Protein AF-A0A9J7A6Z2-F1 (afdb_monomer)

Foldseek 3Di:
DDDDDDDDDDDDDDDDDDPPPVQDFPFFQPDDPVLLQLLLVQVLVCCCPVVVVQNVFWPSVDGSVPWTFTQTPNWTKTKIWGWDDDPNPDTDIKIKIWTADSPPSHTPDIDTDDD

pLDDT: mean 79.89, std 20.25, range [35.44, 98.19]

Secondary structure (DSSP, 8-state):
---PPPPP---------S----PPEEEE----HHHHHHHHHHHHHHHHHH-HHHHTTB--SS-TTTS-EEEETTEEEEEEEEEEEETTTEEEEEEEEEEE-TTT--EEEEEEPP-

Radius of gyration: 18.05 Å; Cα contacts (8 Å, |Δi|>4): 165; chains: 1; bounding box: 59×29×40 Å

Sequence (115 aa):
MKTLSIAIILFVVGCSSTNEQWATVERDCQFTSAEREAAWGNVVSHVRSEHEDHAKFCELEESSEQQSFLVVQGECRVYLGCSKTVDGEFLTHGDMLVVVDEKTQEVVRAYGVKW

Structure (mmCIF, N/CA/C/O backbone):
data_AF-A0A9J7A6Z2-F1
#
_entry.id   AF-A0A9J7A6Z2-F1
#
loop_
_atom_site.group_PDB
_atom_site.id
_atom_site.type_symbol
_atom_site.label_atom_id
_atom_site.label_alt_id
_atom_site.label_comp_id
_atom_site.label_asym_id
_atom_site.label_entity_id
_atom_site.label_seq_id
_atom_site.pdbx_PDB_ins_code
_atom_site.Cartn_x
_atom_site.Cartn_y
_atom_site.Cartn_z
_atom_site.occupancy
_atom_site.B_iso_or_equiv
_atom_site.auth_seq_id
_atom_site.auth_comp_id
_atom_site.auth_asym_id
_atom_site.auth_atom_id
_atom_site.pdbx_PDB_model_num
ATOM 1 N N . MET A 1 1 ? -41.095 18.459 12.263 1.00 37.47 1 MET A N 1
ATOM 2 C CA . MET A 1 1 ? -40.872 17.484 11.175 1.00 37.47 1 MET A CA 1
ATOM 3 C C . MET A 1 1 ? -40.638 18.268 9.889 1.00 37.47 1 MET A C 1
ATOM 5 O O . MET A 1 1 ? -41.557 18.936 9.440 1.00 37.47 1 MET A O 1
ATOM 9 N N . LYS A 1 2 ? -39.405 18.302 9.373 1.00 35.44 2 LYS A N 1
ATOM 10 C CA . LYS A 1 2 ? -39.059 18.933 8.088 1.00 35.44 2 LYS A CA 1
ATOM 11 C C . LYS A 1 2 ? -38.323 17.887 7.258 1.00 35.44 2 LYS A C 1
ATOM 13 O O . LYS A 1 2 ? -37.231 17.481 7.635 1.00 35.44 2 LYS A O 1
ATOM 18 N N . THR A 1 3 ? -38.946 17.439 6.178 1.00 40.16 3 THR A N 1
ATOM 19 C CA . THR A 1 3 ? -38.359 16.519 5.203 1.00 40.16 3 THR A CA 1
ATOM 20 C C . THR A 1 3 ? -37.711 17.370 4.114 1.00 40.16 3 THR A C 1
ATOM 22 O O . THR A 1 3 ? -38.416 18.071 3.390 1.00 40.16 3 THR A O 1
ATOM 25 N N . LEU A 1 4 ? -36.379 17.371 4.029 1.00 38.81 4 LEU A N 1
ATOM 26 C CA . LEU A 1 4 ? -35.664 17.926 2.878 1.00 38.81 4 LEU A CA 1
ATOM 27 C C . LEU A 1 4 ? -35.554 16.821 1.823 1.00 38.81 4 LEU A C 1
ATOM 29 O O . LEU A 1 4 ? -35.003 15.759 2.097 1.00 38.81 4 LEU A O 1
ATOM 33 N N . SER A 1 5 ? -36.095 17.076 0.634 1.00 40.81 5 SER A N 1
ATOM 34 C CA . SER A 1 5 ? -35.905 16.223 -0.541 1.00 40.81 5 SER A CA 1
ATOM 35 C C . SER A 1 5 ? -34.595 16.611 -1.222 1.00 40.81 5 SER A C 1
ATOM 37 O O . SER A 1 5 ? -34.409 17.781 -1.552 1.00 40.81 5 SER A O 1
ATOM 39 N N . ILE A 1 6 ? -33.700 15.647 -1.437 1.00 44.88 6 ILE A N 1
ATOM 40 C CA . ILE A 1 6 ? -32.491 15.822 -2.249 1.00 44.88 6 ILE A CA 1
ATOM 41 C C . ILE A 1 6 ? -32.749 15.134 -3.588 1.00 44.88 6 ILE A C 1
ATOM 43 O O . ILE A 1 6 ? -32.976 13.927 -3.641 1.00 44.88 6 ILE A O 1
ATOM 47 N N . ALA A 1 7 ? -32.752 15.921 -4.663 1.00 41.97 7 ALA A N 1
ATOM 48 C CA . ALA A 1 7 ? -32.791 15.425 -6.030 1.00 41.97 7 ALA A CA 1
ATOM 49 C C . ALA A 1 7 ? -31.368 15.037 -6.456 1.00 41.97 7 ALA A C 1
ATOM 51 O O . ALA A 1 7 ? -30.472 15.879 -6.466 1.00 41.97 7 ALA A O 1
ATOM 52 N N . ILE A 1 8 ? -31.161 13.763 -6.791 1.00 45.72 8 ILE A N 1
ATOM 53 C CA . ILE A 1 8 ? -29.907 13.261 -7.358 1.00 45.72 8 ILE A CA 1
ATOM 54 C C . ILE A 1 8 ? -29.978 13.453 -8.874 1.00 45.72 8 ILE A C 1
ATOM 56 O O . ILE A 1 8 ? -30.861 12.907 -9.536 1.00 45.72 8 ILE A O 1
ATOM 60 N N . ILE A 1 9 ? -29.057 14.246 -9.417 1.00 45.88 9 ILE A N 1
ATOM 61 C CA . ILE A 1 9 ? -28.888 14.435 -10.858 1.00 45.88 9 ILE A CA 1
ATOM 62 C C . ILE A 1 9 ? -27.996 13.299 -11.373 1.00 45.88 9 ILE A C 1
ATOM 64 O O . ILE A 1 9 ? -26.805 13.260 -11.080 1.00 45.88 9 ILE A O 1
ATOM 68 N N . LEU A 1 10 ? -28.580 12.370 -12.134 1.00 39.28 10 LEU A N 1
ATOM 69 C CA . LEU A 1 10 ? -27.855 11.364 -12.912 1.00 39.28 10 LEU A CA 1
ATOM 70 C C . LEU A 1 10 ? -27.401 11.983 -14.240 1.00 39.28 10 LEU A C 1
ATOM 72 O O . LEU A 1 10 ? -28.225 12.249 -15.114 1.00 39.28 10 LEU A O 1
ATOM 76 N N . PHE A 1 11 ? -26.094 12.171 -14.414 1.00 39.47 11 PHE A N 1
ATOM 77 C CA . PHE A 1 11 ? -25.504 12.362 -15.737 1.00 39.47 11 PHE A CA 1
ATOM 78 C C . PHE A 1 11 ? -25.154 10.991 -16.316 1.00 39.47 11 PHE A C 1
ATOM 80 O O . PHE A 1 11 ? -24.191 10.356 -15.897 1.00 39.47 11 PHE A O 1
ATOM 87 N N . VAL A 1 12 ? -25.952 10.531 -17.280 1.00 50.38 12 VAL A N 1
ATOM 88 C CA . VAL A 1 12 ? -25.614 9.391 -18.139 1.00 50.38 12 VAL A CA 1
ATOM 89 C C . VAL A 1 12 ? -24.998 9.963 -19.411 1.00 50.38 12 VAL A C 1
ATOM 91 O O . VAL A 1 12 ? -25.711 10.449 -20.287 1.00 50.38 12 VAL A O 1
ATOM 94 N N . VAL A 1 13 ? -23.670 9.932 -19.502 1.00 46.59 13 VAL A N 1
ATOM 95 C CA . VAL A 1 13 ? -22.958 10.103 -20.773 1.00 46.59 13 VAL A CA 1
ATOM 96 C C . VAL A 1 13 ? -22.700 8.703 -21.318 1.00 46.59 13 VAL A C 1
ATOM 98 O O . VAL A 1 13 ? -22.070 7.879 -20.661 1.00 46.59 13 VAL A O 1
ATOM 101 N N . GLY A 1 14 ? -23.284 8.417 -22.479 1.00 40.09 14 GLY A N 1
ATOM 102 C CA . GLY A 1 14 ? -23.260 7.104 -23.110 1.00 40.09 14 GLY A CA 1
ATOM 103 C C . GLY A 1 14 ? -22.129 6.893 -24.122 1.00 40.09 14 GLY A C 1
ATOM 104 O O . GLY A 1 14 ? -21.628 7.838 -24.722 1.00 40.09 14 GLY A O 1
ATOM 105 N N . CYS A 1 15 ? -21.886 5.597 -24.355 1.00 42.91 15 CYS A N 1
ATOM 106 C CA . CYS A 1 15 ? -21.294 4.929 -25.523 1.00 42.91 15 CYS A CA 1
ATOM 107 C C . CYS A 1 15 ? -19.790 5.077 -25.819 1.00 42.91 15 CYS A C 1
ATOM 109 O O . CYS A 1 15 ? -19.365 6.032 -26.456 1.00 42.91 15 CYS A O 1
ATOM 111 N N . SER A 1 16 ? -19.041 3.992 -25.579 1.00 37.84 16 SER A N 1
ATOM 112 C CA . SER A 1 16 ? -18.312 3.274 -26.640 1.00 37.84 16 SER A CA 1
ATOM 113 C C . SER A 1 16 ? -17.921 1.864 -26.169 1.00 37.84 16 SER A C 1
ATOM 115 O O . SER A 1 16 ? -17.726 1.617 -24.984 1.00 37.84 16 SER A O 1
ATOM 117 N N . SER A 1 17 ? -17.891 0.924 -27.103 1.00 45.91 17 SER A N 1
ATOM 118 C CA . SER A 1 17 ? -17.744 -0.518 -26.921 1.00 45.91 17 SER A CA 1
ATOM 119 C C . SER A 1 17 ? -16.292 -0.968 -26.705 1.00 45.91 17 SER A C 1
ATOM 121 O O . SER A 1 17 ? -15.544 -1.058 -27.673 1.00 45.91 17 SER A O 1
ATOM 123 N N . THR A 1 18 ? -15.957 -1.360 -25.477 1.00 44.03 18 THR A N 1
ATOM 124 C CA . THR A 1 18 ? -14.927 -2.348 -25.094 1.00 44.03 18 THR A CA 1
ATOM 125 C C . THR A 1 18 ? -15.269 -2.817 -23.678 1.00 44.03 18 THR A C 1
ATOM 127 O O . THR A 1 18 ? -15.789 -2.044 -22.880 1.00 44.03 18 THR A O 1
ATOM 130 N N . ASN A 1 19 ? -15.043 -4.092 -23.353 1.00 42.25 19 ASN A N 1
ATOM 131 C CA . ASN A 1 19 ? -15.272 -4.668 -22.017 1.00 42.25 19 ASN A CA 1
ATOM 132 C C . ASN A 1 19 ? -14.238 -4.154 -20.989 1.00 42.25 19 ASN A C 1
ATOM 134 O O . ASN A 1 19 ? -13.612 -4.933 -20.277 1.00 42.25 19 ASN A O 1
ATOM 138 N N . GLU A 1 20 ? -14.042 -2.846 -20.897 1.00 40.91 20 GLU A N 1
ATOM 139 C CA . GLU A 1 20 ? -13.382 -2.225 -19.758 1.00 40.91 20 GLU A CA 1
ATOM 140 C C . GLU A 1 20 ? -14.466 -1.956 -18.720 1.00 40.91 20 GLU A C 1
ATOM 142 O O . GLU A 1 20 ? -15.046 -0.874 -18.636 1.00 40.91 20 GLU A O 1
ATOM 147 N N . GLN A 1 21 ? -14.794 -2.987 -17.936 1.00 46.09 21 GLN A N 1
ATOM 148 C CA . GLN A 1 21 ? -15.423 -2.748 -16.643 1.00 46.09 21 GLN A CA 1
ATOM 149 C C . GLN A 1 21 ? -14.371 -2.062 -15.776 1.00 46.09 21 GLN A C 1
ATOM 151 O O . GLN A 1 21 ? -13.626 -2.717 -15.051 1.00 46.09 21 GLN A O 1
ATOM 156 N N . TRP A 1 22 ? -14.279 -0.738 -15.894 1.00 52.69 22 TRP A N 1
ATOM 157 C CA . TRP A 1 22 ? -13.594 0.091 -14.917 1.00 52.69 22 TRP A CA 1
ATOM 158 C C . TRP A 1 22 ? -14.216 -0.252 -13.569 1.00 52.69 22 TRP A C 1
ATOM 160 O O . TRP A 1 22 ? -15.405 -0.004 -13.343 1.00 52.69 22 TRP A O 1
ATOM 170 N N . ALA A 1 23 ? -13.452 -0.941 -12.723 1.00 63.94 23 ALA A N 1
ATOM 171 C CA . ALA A 1 23 ? -13.951 -1.373 -11.435 1.00 63.94 23 ALA A CA 1
ATOM 172 C C . ALA A 1 23 ? -14.384 -0.118 -10.669 1.00 63.94 23 ALA A C 1
ATOM 174 O O . ALA A 1 23 ? -13.602 0.812 -10.479 1.00 63.94 23 ALA A O 1
ATOM 175 N N . T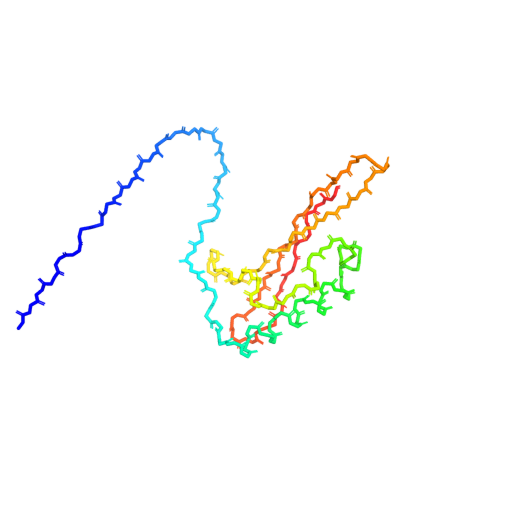HR A 1 24 ? -15.670 -0.046 -10.337 1.00 81.19 24 THR A N 1
ATOM 176 C CA . THR A 1 24 ? -16.246 1.152 -9.734 1.00 81.19 24 THR A CA 1
ATOM 177 C C . THR A 1 24 ? -15.688 1.310 -8.326 1.00 81.19 24 THR A C 1
ATOM 179 O O . THR A 1 24 ? -15.776 0.384 -7.521 1.00 81.19 24 THR A O 1
ATOM 182 N N . VAL A 1 25 ? -15.107 2.476 -8.039 1.00 85.88 25 VAL A N 1
ATOM 183 C CA . VAL A 1 25 ? -14.725 2.858 -6.677 1.00 85.88 25 VAL A CA 1
ATOM 184 C C . VAL A 1 25 ? -16.002 3.022 -5.860 1.00 85.88 25 VAL A C 1
ATOM 186 O O . VAL A 1 25 ? -16.884 3.797 -6.227 1.00 85.88 25 VAL A O 1
ATOM 189 N N . GLU A 1 26 ? -16.113 2.268 -4.771 1.00 90.25 26 GLU A N 1
ATOM 190 C CA . GLU A 1 26 ? -17.303 2.249 -3.918 1.00 90.25 26 GLU A CA 1
ATOM 191 C C . GLU A 1 26 ? -17.212 3.316 -2.821 1.00 90.25 26 GLU A C 1
ATOM 193 O O . GLU A 1 26 ? -18.180 4.035 -2.569 1.00 90.25 26 GLU A O 1
ATOM 198 N N . ARG A 1 27 ? -16.050 3.407 -2.159 1.00 93.44 27 ARG A N 1
ATOM 199 C CA . ARG A 1 27 ? -15.741 4.345 -1.066 1.00 93.44 27 ARG A CA 1
ATOM 200 C C . ARG A 1 27 ? -14.244 4.350 -0.749 1.00 93.44 27 ARG A C 1
ATOM 202 O O . ARG A 1 27 ? -13.524 3.466 -1.201 1.00 93.44 27 ARG A O 1
ATOM 209 N N . ASP A 1 28 ? -13.807 5.262 0.110 1.00 93.25 28 ASP A N 1
ATOM 210 C CA . ASP A 1 28 ? -12.497 5.170 0.765 1.00 93.25 28 ASP A CA 1
ATOM 211 C C . ASP A 1 28 ? -12.469 4.020 1.782 1.00 93.25 28 ASP A C 1
ATOM 213 O O . ASP A 1 28 ? -13.507 3.645 2.355 1.00 93.25 28 ASP A O 1
ATOM 217 N N . CYS A 1 29 ? -11.279 3.475 2.042 1.00 93.94 29 CYS A N 1
ATOM 218 C CA . CYS A 1 29 ? -11.108 2.525 3.134 1.00 93.94 29 CYS A CA 1
ATOM 219 C C . CYS A 1 29 ? -11.330 3.202 4.489 1.00 93.94 29 CYS A C 1
ATOM 221 O O . CYS A 1 29 ? -10.873 4.322 4.727 1.00 93.94 29 CYS A O 1
ATOM 223 N N . GLN A 1 30 ? -12.044 2.525 5.388 1.00 93.69 30 GLN A N 1
ATOM 224 C CA . GLN A 1 30 ? -12.424 3.081 6.690 1.00 93.69 30 GLN A CA 1
ATOM 225 C C . GLN A 1 30 ? -11.298 2.933 7.719 1.00 93.69 30 GLN A C 1
ATOM 227 O O . GLN A 1 30 ? -11.433 2.200 8.692 1.00 93.69 30 GLN A O 1
ATOM 232 N N . PHE A 1 31 ? -10.196 3.650 7.504 1.00 95.00 31 PHE A N 1
ATOM 233 C CA . PHE A 1 31 ? -9.087 3.731 8.451 1.00 95.00 31 PHE A CA 1
ATOM 234 C C . PHE A 1 31 ? -9.138 5.016 9.278 1.00 95.00 31 PHE A C 1
ATOM 236 O O . PHE A 1 31 ? -9.355 6.112 8.756 1.00 95.00 31 PHE A O 1
ATOM 243 N N . THR A 1 32 ? -8.848 4.903 10.570 1.00 96.06 32 THR A N 1
ATOM 244 C CA . THR A 1 32 ? -8.308 6.017 11.355 1.00 96.06 32 THR A CA 1
ATOM 245 C C . THR A 1 32 ? -6.906 6.389 10.856 1.00 96.06 32 THR A C 1
ATOM 247 O O . THR A 1 32 ? -6.254 5.612 10.159 1.00 96.06 32 THR A O 1
ATOM 250 N N . SER A 1 33 ? -6.390 7.563 11.237 1.00 94.69 33 SER A N 1
ATOM 251 C CA . SER A 1 33 ? -5.028 7.977 10.861 1.00 94.69 33 SER A CA 1
ATOM 252 C C . SER A 1 33 ? -3.961 6.958 11.285 1.00 94.69 33 SER A C 1
ATOM 254 O O . SER A 1 33 ? -3.066 6.658 10.503 1.00 94.69 33 SER A O 1
ATOM 256 N N . ALA A 1 34 ? -4.093 6.375 12.483 1.00 96.50 34 ALA A N 1
ATOM 257 C CA . ALA A 1 34 ? -3.148 5.381 12.995 1.00 96.50 34 ALA A CA 1
ATOM 258 C C . ALA A 1 34 ? -3.232 4.045 12.236 1.00 96.50 34 ALA A C 1
ATOM 260 O O . ALA A 1 34 ? -2.205 3.456 11.910 1.00 96.50 34 ALA A O 1
ATOM 261 N N . GLU A 1 35 ? -4.441 3.580 11.906 1.00 97.62 35 GLU A N 1
ATOM 262 C CA . GLU A 1 35 ? -4.627 2.367 11.095 1.00 97.62 35 GLU A CA 1
ATOM 263 C C . GLU A 1 35 ? -4.099 2.562 9.673 1.00 97.62 35 GLU A C 1
ATOM 265 O O . GLU A 1 35 ? -3.505 1.652 9.108 1.00 97.62 35 GLU A O 1
ATOM 270 N N . ARG A 1 36 ? -4.256 3.760 9.103 1.00 96.88 36 ARG A N 1
ATOM 271 C CA . ARG A 1 36 ? -3.728 4.086 7.776 1.00 96.88 36 ARG A CA 1
ATOM 272 C C . ARG A 1 36 ? -2.203 4.083 7.757 1.00 96.88 36 ARG A C 1
ATOM 274 O O . ARG A 1 36 ? -1.605 3.580 6.811 1.00 96.88 36 ARG A O 1
ATOM 281 N N . GLU A 1 37 ? -1.573 4.632 8.792 1.00 97.50 37 GLU A N 1
ATOM 282 C CA . GLU A 1 37 ? -0.118 4.594 8.953 1.00 97.50 37 GLU A CA 1
ATOM 283 C C . GLU A 1 37 ? 0.391 3.155 9.114 1.00 97.50 37 GLU A C 1
ATOM 285 O O . GLU A 1 37 ? 1.343 2.768 8.437 1.00 97.50 37 GLU A O 1
ATOM 290 N N . ALA A 1 38 ? -0.293 2.335 9.918 1.00 97.44 38 ALA A N 1
ATOM 291 C CA . ALA A 1 38 ? 0.026 0.916 10.071 1.00 97.44 38 ALA A CA 1
ATOM 292 C C . ALA A 1 38 ? -0.130 0.138 8.751 1.00 97.44 38 ALA A C 1
ATOM 294 O O . ALA A 1 38 ? 0.796 -0.555 8.330 1.00 97.44 38 ALA A O 1
ATOM 295 N N . ALA A 1 39 ? -1.259 0.313 8.057 1.00 98.00 39 ALA A N 1
ATOM 296 C CA . ALA A 1 39 ? -1.521 -0.293 6.753 1.00 98.00 39 ALA A CA 1
ATOM 297 C C . ALA A 1 39 ? -0.449 0.091 5.728 1.00 98.00 39 ALA A C 1
ATOM 299 O O . ALA A 1 39 ? 0.058 -0.767 5.008 1.00 98.00 39 ALA A O 1
ATOM 300 N N . TRP A 1 40 ? -0.063 1.368 5.680 1.00 97.88 40 TRP A N 1
ATOM 301 C CA . TRP A 1 40 ? 0.992 1.831 4.785 1.00 97.88 40 TRP A CA 1
ATOM 302 C C . TRP A 1 40 ? 2.354 1.223 5.124 1.00 97.88 40 TRP A C 1
ATOM 304 O O . TRP A 1 40 ? 3.043 0.736 4.230 1.00 97.88 40 TRP A O 1
ATOM 314 N N . GLY A 1 41 ? 2.717 1.170 6.408 1.00 97.56 41 GLY A N 1
ATOM 315 C CA . GLY A 1 41 ? 3.936 0.498 6.855 1.00 97.56 41 GLY A CA 1
ATOM 316 C C . GLY A 1 41 ? 3.983 -0.971 6.422 1.00 97.56 41 GLY A C 1
ATOM 317 O O . GLY A 1 41 ? 5.006 -1.432 5.911 1.00 97.56 41 GLY A O 1
ATOM 318 N N . ASN A 1 42 ? 2.860 -1.682 6.542 1.00 98.19 42 ASN A N 1
ATOM 319 C CA . ASN A 1 42 ? 2.724 -3.066 6.093 1.00 98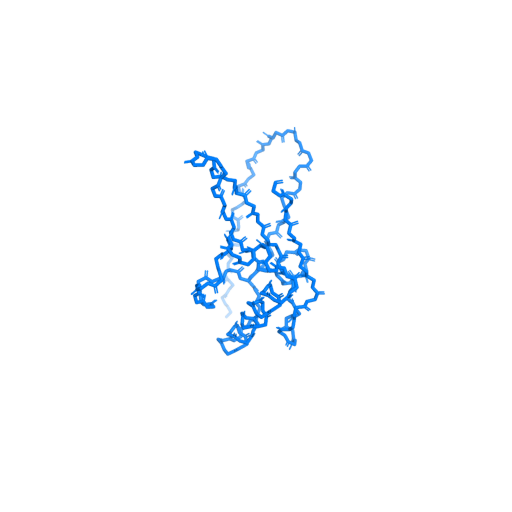.19 42 ASN A CA 1
ATOM 320 C C . ASN A 1 42 ? 2.847 -3.201 4.567 1.00 98.19 42 ASN A C 1
ATOM 322 O O . ASN A 1 42 ? 3.559 -4.086 4.093 1.00 98.19 42 ASN A O 1
ATOM 326 N N . VAL A 1 43 ? 2.230 -2.298 3.795 1.00 97.25 43 VAL A N 1
ATOM 327 C CA . VAL A 1 43 ? 2.367 -2.241 2.328 1.00 97.25 43 VAL A CA 1
ATOM 328 C C . VAL A 1 43 ? 3.828 -2.042 1.927 1.00 97.25 43 VAL A C 1
ATOM 330 O O . VAL A 1 43 ? 4.364 -2.848 1.170 1.00 97.25 43 VAL A O 1
ATOM 333 N N . VAL A 1 44 ? 4.500 -1.019 2.461 1.00 96.88 44 VAL A N 1
ATOM 334 C CA . VAL A 1 44 ? 5.906 -0.725 2.137 1.00 96.88 44 VAL A CA 1
ATOM 335 C C . VAL A 1 44 ? 6.808 -1.903 2.503 1.00 96.88 44 VAL A C 1
ATOM 337 O O . VAL A 1 44 ? 7.660 -2.298 1.705 1.00 96.88 44 VAL A O 1
ATOM 340 N N . SER A 1 45 ? 6.608 -2.487 3.688 1.00 96.75 45 SER A N 1
ATOM 341 C CA . SER A 1 45 ? 7.370 -3.648 4.156 1.00 96.75 45 SER A CA 1
ATOM 342 C C . SER A 1 45 ? 7.211 -4.843 3.213 1.00 96.75 45 SER A C 1
ATOM 344 O O . SER A 1 45 ? 8.210 -5.380 2.735 1.00 96.75 45 SER A O 1
ATOM 346 N N . HIS A 1 46 ? 5.967 -5.200 2.879 1.00 96.19 46 HIS A N 1
ATOM 347 C CA . HIS A 1 46 ? 5.645 -6.323 2.000 1.00 96.19 46 HIS A CA 1
ATOM 348 C C . HIS A 1 46 ? 6.187 -6.124 0.578 1.00 96.19 46 HIS A C 1
ATOM 350 O O . HIS A 1 46 ? 6.810 -7.022 0.017 1.00 96.19 46 HIS A O 1
ATOM 356 N N . VAL A 1 47 ? 6.014 -4.934 -0.008 1.00 93.75 47 VAL A N 1
ATOM 357 C CA . VAL A 1 47 ? 6.513 -4.651 -1.363 1.00 93.75 47 VAL A CA 1
ATOM 358 C C . VAL A 1 47 ? 8.040 -4.740 -1.404 1.00 93.75 47 VAL A C 1
ATOM 360 O O . VAL A 1 47 ? 8.595 -5.321 -2.333 1.00 93.75 47 VAL A O 1
ATOM 363 N N . ARG A 1 48 ? 8.743 -4.219 -0.392 1.00 93.94 48 ARG A N 1
ATOM 364 C CA . ARG A 1 48 ? 10.213 -4.276 -0.344 1.00 93.94 48 ARG A CA 1
ATOM 365 C C . ARG A 1 48 ? 10.755 -5.694 -0.157 1.00 93.94 48 ARG A C 1
ATOM 367 O O . ARG A 1 48 ? 11.809 -5.991 -0.710 1.00 93.94 48 ARG A O 1
ATOM 374 N N . SER A 1 49 ? 10.079 -6.546 0.614 1.00 94.44 49 SER A N 1
ATOM 375 C CA . SER A 1 49 ? 10.554 -7.905 0.904 1.00 94.44 49 SER A CA 1
ATOM 376 C C . SER A 1 49 ? 10.166 -8.928 -0.165 1.00 94.44 49 SER A C 1
ATOM 378 O O . SER A 1 49 ? 10.976 -9.789 -0.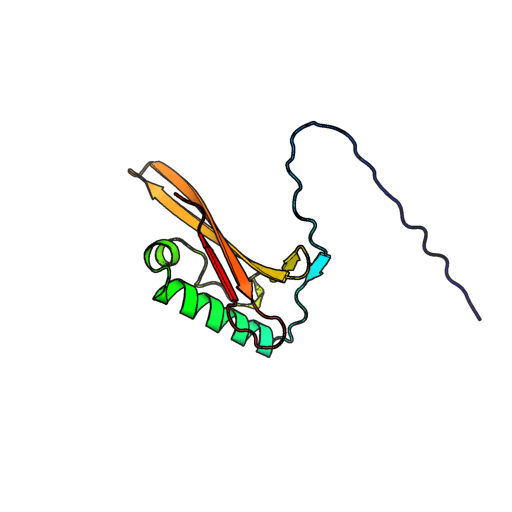500 1.00 94.44 49 SER A O 1
ATOM 380 N N . GLU A 1 50 ? 8.951 -8.841 -0.708 1.00 92.50 50 GLU A N 1
ATOM 381 C CA . GLU A 1 50 ? 8.395 -9.847 -1.625 1.00 92.50 50 GLU A CA 1
ATOM 382 C C . GLU A 1 50 ? 8.428 -9.402 -3.094 1.00 92.50 50 GLU A C 1
ATOM 384 O O . GLU A 1 50 ? 8.390 -10.234 -4.001 1.00 92.50 50 GLU A O 1
ATOM 389 N N . HIS A 1 51 ? 8.563 -8.097 -3.346 1.00 88.50 51 HIS A N 1
ATOM 390 C CA . HIS A 1 51 ? 8.552 -7.500 -4.682 1.00 88.50 51 HIS A CA 1
ATOM 391 C C . HIS A 1 51 ? 9.719 -6.518 -4.886 1.00 88.50 51 HIS A C 1
ATOM 393 O O . HIS A 1 51 ? 9.541 -5.444 -5.463 1.00 88.50 51 HIS A O 1
ATOM 399 N N . GLU A 1 52 ? 10.928 -6.888 -4.444 1.00 87.56 52 GLU A N 1
ATOM 400 C CA . GLU A 1 52 ? 12.123 -6.020 -4.435 1.00 87.56 52 GLU A CA 1
ATOM 401 C C . GLU A 1 52 ? 12.396 -5.330 -5.788 1.00 87.56 52 GLU A C 1
ATOM 403 O O . GLU A 1 52 ? 12.762 -4.154 -5.838 1.00 87.56 52 GLU A O 1
ATOM 408 N N . ASP A 1 53 ? 12.178 -6.040 -6.899 1.00 83.81 53 ASP A N 1
ATOM 409 C CA . ASP A 1 53 ? 12.370 -5.489 -8.243 1.00 83.81 53 ASP A CA 1
ATOM 410 C C . ASP A 1 53 ? 11.375 -4.374 -8.583 1.00 83.81 53 ASP A C 1
ATOM 412 O O . ASP A 1 53 ? 11.739 -3.452 -9.304 1.00 83.81 53 ASP A O 1
ATOM 416 N N . HIS A 1 54 ? 10.148 -4.424 -8.056 1.00 82.62 54 HIS A N 1
ATOM 417 C CA . HIS A 1 54 ? 9.160 -3.354 -8.227 1.00 82.62 54 HIS A CA 1
ATOM 418 C C . HIS A 1 54 ? 9.403 -2.222 -7.229 1.00 82.62 54 HIS A C 1
ATOM 420 O O . HIS A 1 54 ? 9.308 -1.056 -7.599 1.00 82.62 54 HIS A O 1
ATOM 426 N N . ALA A 1 55 ? 9.792 -2.549 -5.992 1.00 88.12 55 ALA A N 1
ATOM 427 C CA . ALA A 1 55 ? 9.998 -1.583 -4.915 1.00 88.12 55 ALA A CA 1
ATOM 428 C C . ALA A 1 55 ? 10.946 -0.430 -5.289 1.00 88.12 55 ALA A C 1
ATOM 430 O O . ALA A 1 55 ? 10.756 0.694 -4.839 1.00 88.12 55 ALA A O 1
ATOM 431 N N . LYS A 1 56 ? 11.940 -0.692 -6.147 1.00 87.62 56 LYS A N 1
ATOM 432 C CA . LYS A 1 56 ? 12.916 0.301 -6.638 1.00 87.62 56 LYS A CA 1
ATOM 433 C C . LYS A 1 56 ? 12.306 1.371 -7.548 1.00 87.62 56 LYS A C 1
ATOM 435 O O . LYS A 1 56 ? 12.938 2.397 -7.780 1.00 87.62 56 LYS A O 1
ATOM 440 N N . PHE A 1 57 ? 11.124 1.104 -8.091 1.00 88.94 57 PHE A N 1
ATOM 441 C CA . PHE A 1 57 ? 10.474 1.913 -9.117 1.00 88.94 57 PHE A CA 1
ATOM 442 C C . PHE A 1 57 ? 9.115 2.460 -8.671 1.00 88.94 57 PHE A C 1
ATOM 444 O O . PHE A 1 57 ? 8.547 3.268 -9.397 1.00 88.94 57 PHE A O 1
ATOM 451 N N . CYS A 1 58 ? 8.593 2.029 -7.519 1.00 88.69 58 CYS A N 1
ATOM 452 C CA . CYS A 1 58 ? 7.279 2.417 -7.007 1.00 88.69 58 CYS A CA 1
ATOM 453 C C . CYS A 1 58 ? 7.349 3.561 -5.981 1.00 88.69 58 CYS A C 1
ATOM 455 O O . CYS A 1 58 ? 8.346 3.721 -5.278 1.00 88.69 58 CYS A O 1
ATOM 457 N N . GLU A 1 59 ? 6.257 4.316 -5.855 1.00 88.31 59 GLU A N 1
ATOM 458 C CA . GLU A 1 59 ? 6.068 5.452 -4.933 1.00 88.31 59 GLU A CA 1
ATOM 459 C C . GLU A 1 59 ? 5.966 5.035 -3.444 1.00 88.31 59 GLU A C 1
ATOM 461 O O . GLU A 1 59 ? 4.962 5.263 -2.774 1.00 88.31 59 GLU A O 1
ATOM 466 N N . LEU A 1 60 ? 7.006 4.393 -2.901 1.00 91.94 60 LEU A N 1
ATOM 467 C CA . LEU A 1 60 ? 7.018 3.871 -1.524 1.00 91.94 60 LEU A CA 1
ATOM 468 C C . LEU A 1 60 ? 7.517 4.863 -0.461 1.00 91.94 60 LEU A C 1
ATOM 470 O O . LEU A 1 60 ? 7.358 4.601 0.728 1.00 91.94 60 LEU A O 1
ATOM 474 N N . GLU A 1 61 ? 8.132 5.978 -0.864 1.00 92.25 61 GLU A N 1
ATOM 475 C CA . GLU A 1 61 ? 8.659 6.995 0.066 1.00 92.25 61 GLU A CA 1
ATOM 476 C C . GLU A 1 61 ? 7.620 8.064 0.447 1.00 92.25 61 GLU A C 1
ATOM 478 O O . GLU A 1 61 ? 7.881 8.915 1.297 1.00 92.25 61 GLU A O 1
ATOM 483 N N . GLU A 1 62 ? 6.448 8.033 -0.186 1.00 88.19 62 GLU A N 1
ATOM 484 C CA . GLU A 1 62 ? 5.346 8.948 0.100 1.00 88.19 62 GLU A CA 1
ATOM 485 C C . GLU A 1 62 ? 4.716 8.658 1.472 1.00 88.19 62 GLU A C 1
ATOM 487 O O . GLU A 1 62 ? 4.780 7.545 2.007 1.00 88.19 62 GLU A O 1
ATOM 492 N N . SER A 1 63 ? 4.069 9.668 2.054 1.00 90.31 63 SER A N 1
ATOM 493 C CA . SER A 1 63 ? 3.366 9.502 3.329 1.00 90.31 63 SER A CA 1
ATOM 494 C C . SER A 1 63 ? 2.046 8.746 3.162 1.00 90.31 63 SER A C 1
ATOM 496 O O . SER A 1 63 ? 1.395 8.806 2.118 1.00 90.31 63 SER A O 1
ATOM 498 N N . SER A 1 64 ? 1.590 8.091 4.232 1.00 91.62 64 SER A N 1
ATOM 499 C CA . SER A 1 64 ? 0.315 7.362 4.243 1.00 91.62 64 SER A CA 1
ATOM 500 C C . SER A 1 64 ? -0.894 8.253 3.914 1.00 91.62 64 SER A C 1
ATOM 502 O O . SER A 1 64 ? -1.880 7.770 3.357 1.00 91.62 64 SER A O 1
ATOM 504 N N . GLU A 1 65 ? -0.830 9.556 4.207 1.00 90.38 65 GLU A N 1
ATOM 505 C CA . GLU A 1 65 ? -1.889 10.534 3.923 1.00 90.38 65 GLU A CA 1
ATOM 506 C C . GLU A 1 65 ? -2.063 10.807 2.424 1.00 90.38 65 GLU A C 1
ATOM 508 O O . GLU A 1 65 ? -3.180 11.053 1.970 1.00 90.38 65 GLU A O 1
ATOM 513 N N . GLN A 1 66 ? -0.981 10.717 1.649 1.00 87.69 66 GLN A N 1
ATOM 514 C CA . GLN A 1 66 ? -0.998 10.934 0.199 1.00 87.69 66 GLN A CA 1
ATOM 515 C C . GLN A 1 66 ? -1.503 9.705 -0.570 1.00 87.69 66 GLN A C 1
ATOM 517 O O . GLN A 1 66 ? -1.950 9.825 -1.708 1.00 87.69 66 GLN A O 1
ATOM 522 N N . GLN A 1 67 ? -1.473 8.526 0.055 1.00 90.12 67 GLN A N 1
ATOM 523 C CA . GLN A 1 67 ? -1.831 7.262 -0.584 1.00 90.12 67 GLN A CA 1
ATOM 524 C C . GLN A 1 67 ? -3.332 7.026 -0.583 1.00 90.12 67 GLN A C 1
ATOM 526 O O . GLN A 1 67 ? -3.962 7.035 0.470 1.00 90.12 67 GLN A O 1
ATOM 531 N N . SER A 1 68 ? -3.922 6.773 -1.748 1.00 90.31 68 SER A N 1
ATOM 532 C CA . SER A 1 68 ? -5.366 6.545 -1.866 1.00 90.31 68 SER A CA 1
ATOM 533 C C . SER A 1 68 ? -5.721 5.081 -1.599 1.00 90.31 68 SER A C 1
ATOM 535 O O . SER A 1 68 ? -5.562 4.224 -2.466 1.00 90.31 68 SER A O 1
ATOM 537 N N . PHE A 1 69 ? -6.230 4.807 -0.396 1.00 94.94 69 PHE A N 1
ATOM 538 C CA . PHE A 1 69 ? -6.817 3.517 -0.032 1.00 94.94 69 PHE A CA 1
ATOM 539 C C . PHE A 1 69 ? -8.307 3.511 -0.382 1.00 94.94 69 PHE A C 1
ATOM 541 O O . PHE A 1 69 ? -9.105 4.198 0.260 1.00 94.94 69 PHE A O 1
ATOM 548 N N . LEU A 1 70 ? -8.681 2.738 -1.398 1.00 94.75 70 LEU A N 1
ATOM 549 C CA . LEU A 1 70 ? -10.019 2.719 -1.980 1.00 94.75 70 LEU A CA 1
ATOM 550 C C . LEU A 1 70 ? -10.631 1.324 -1.909 1.00 94.75 70 LEU A C 1
ATOM 552 O O . LEU A 1 70 ? -9.969 0.326 -2.191 1.00 94.75 70 LEU A O 1
ATOM 556 N N . VAL A 1 71 ? -11.922 1.257 -1.604 1.00 94.38 71 VAL A N 1
ATOM 557 C CA . VAL A 1 71 ? -12.704 0.033 -1.730 1.00 94.38 71 VAL A CA 1
ATOM 558 C C . VAL A 1 71 ? -13.191 -0.116 -3.158 1.00 94.38 71 VAL A C 1
ATOM 560 O O . VAL A 1 71 ? -13.937 0.717 -3.679 1.00 94.38 71 VAL A O 1
ATOM 563 N N . VAL A 1 72 ? -12.768 -1.209 -3.780 1.00 91.00 72 VAL A N 1
ATOM 564 C CA . VAL A 1 72 ? -13.121 -1.574 -5.147 1.00 91.00 72 VAL A CA 1
ATOM 565 C C . VAL A 1 72 ? -13.572 -3.027 -5.131 1.00 91.00 72 VAL A C 1
ATOM 567 O O . VAL A 1 72 ? -12.788 -3.910 -4.782 1.00 91.00 72 VAL A O 1
ATOM 570 N N . GLN A 1 73 ? -14.829 -3.279 -5.509 1.00 90.88 73 GLN A N 1
ATOM 571 C CA . GLN A 1 73 ? -15.444 -4.614 -5.468 1.00 90.88 73 GLN A CA 1
ATOM 572 C C . GLN A 1 73 ? -15.382 -5.252 -4.067 1.00 90.88 73 GLN A C 1
ATOM 574 O O . GLN A 1 73 ? -15.053 -6.429 -3.923 1.00 90.88 73 GLN A O 1
ATOM 579 N N . GLY A 1 74 ? -15.669 -4.464 -3.026 1.00 91.56 74 GLY A N 1
ATOM 580 C CA . GLY A 1 74 ? -15.662 -4.915 -1.631 1.00 91.56 74 GLY A CA 1
ATOM 581 C C . GLY A 1 74 ? -14.285 -5.135 -0.992 1.00 91.56 74 GLY A C 1
ATOM 582 O O . GLY A 1 74 ? -14.224 -5.586 0.149 1.00 91.56 74 GLY A O 1
ATOM 583 N N . GLU A 1 75 ? -13.187 -4.815 -1.677 1.00 94.81 75 GLU A N 1
ATOM 584 C CA . GLU A 1 75 ? -11.827 -4.990 -1.157 1.00 94.81 75 GLU A CA 1
ATOM 585 C C . GLU A 1 75 ? -11.126 -3.650 -1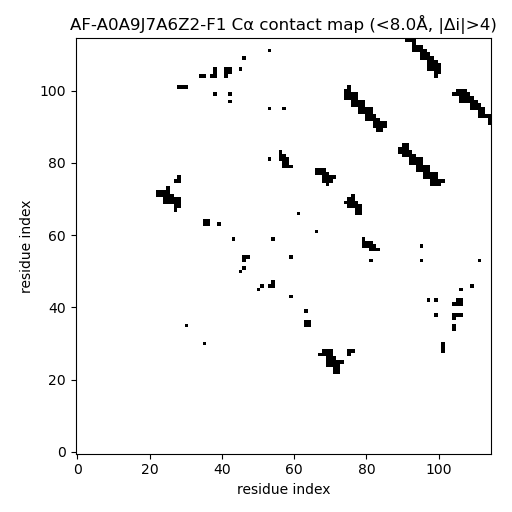.014 1.00 94.81 75 GLU A C 1
ATOM 587 O O . GLU A 1 75 ? -11.164 -2.846 -1.943 1.00 94.81 75 GLU A O 1
ATOM 592 N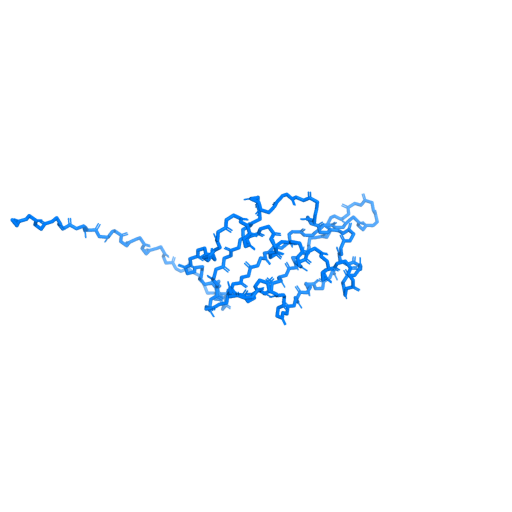 N . CYS A 1 76 ? -10.446 -3.433 0.111 1.00 96.75 76 CYS A N 1
ATOM 593 C CA . CYS A 1 76 ? -9.607 -2.258 0.292 1.00 96.75 76 CYS A CA 1
ATOM 594 C C . CYS A 1 76 ? -8.297 -2.428 -0.479 1.00 96.75 76 CYS A C 1
ATOM 596 O O . CYS A 1 76 ? -7.575 -3.410 -0.298 1.00 96.75 76 CYS A O 1
ATOM 598 N N . ARG A 1 77 ? -7.998 -1.479 -1.363 1.00 95.00 77 ARG A N 1
ATOM 599 C CA . ARG A 1 77 ? -6.848 -1.521 -2.262 1.00 95.00 77 ARG A CA 1
ATOM 600 C C . ARG A 1 77 ? -6.083 -0.209 -2.207 1.00 95.00 77 ARG A C 1
ATOM 602 O O . ARG A 1 77 ? -6.687 0.853 -2.103 1.00 95.00 77 ARG A O 1
ATOM 609 N N . VAL A 1 78 ? -4.769 -0.287 -2.350 1.00 94.56 78 VAL A N 1
ATOM 610 C CA . VAL A 1 78 ? -3.902 0.855 -2.640 1.00 94.56 78 VAL A CA 1
ATOM 611 C C . VAL A 1 78 ? -3.207 0.618 -3.973 1.00 94.56 78 VAL A C 1
ATOM 613 O O . VAL A 1 78 ? -2.769 -0.496 -4.276 1.00 94.56 78 VAL A O 1
ATOM 616 N N . TYR A 1 79 ? -3.167 1.667 -4.785 1.00 90.75 79 TYR A N 1
ATOM 617 C CA . TYR A 1 79 ? -2.508 1.679 -6.083 1.00 90.75 79 TYR A CA 1
ATOM 618 C C . TYR A 1 79 ? -1.178 2.403 -5.932 1.00 90.75 79 TYR A C 1
ATOM 620 O O . TYR A 1 79 ? -1.146 3.538 -5.468 1.00 90.75 79 TYR A O 1
ATOM 628 N N . LEU A 1 80 ? -0.100 1.734 -6.319 1.00 89.88 80 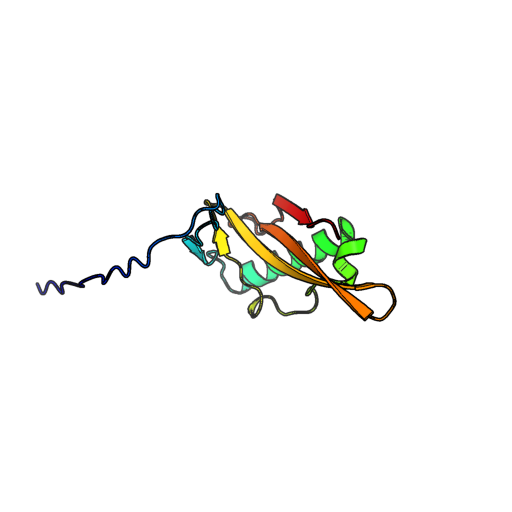LEU A N 1
ATOM 629 C CA . LEU A 1 80 ? 1.245 2.282 -6.330 1.00 89.88 80 LEU A CA 1
ATOM 630 C C . LEU A 1 80 ? 1.616 2.579 -7.775 1.00 89.88 80 LEU A C 1
ATOM 632 O O . LEU A 1 80 ? 1.722 1.650 -8.583 1.00 89.88 80 LEU A O 1
ATOM 636 N N . GLY A 1 81 ? 1.828 3.856 -8.081 1.00 87.62 81 GLY A N 1
ATOM 637 C CA . GLY A 1 81 ? 2.456 4.243 -9.333 1.00 87.62 81 GLY A CA 1
ATOM 638 C C . GLY A 1 81 ? 3.897 3.752 -9.333 1.00 87.62 81 GLY A C 1
ATOM 639 O O . GLY A 1 81 ? 4.635 3.965 -8.367 1.00 87.62 81 GLY A O 1
ATOM 640 N N . CYS A 1 82 ? 4.302 3.069 -10.399 1.00 86.38 82 CYS A N 1
ATOM 641 C CA . CYS A 1 82 ? 5.673 2.626 -10.575 1.00 86.38 82 CYS A CA 1
ATOM 642 C C . CYS A 1 82 ? 6.200 3.062 -11.946 1.00 86.38 82 CYS A C 1
ATOM 644 O O . CYS A 1 82 ? 5.515 2.982 -12.967 1.00 86.38 82 CYS A O 1
ATOM 646 N N . SER A 1 83 ? 7.445 3.530 -11.994 1.00 86.25 83 SER A N 1
ATOM 647 C CA . SER A 1 83 ? 8.068 3.972 -13.240 1.00 86.25 83 SER A CA 1
ATOM 648 C C . SER A 1 83 ? 9.541 3.592 -13.316 1.00 86.25 83 SER A C 1
ATOM 650 O O . SER A 1 83 ? 10.304 3.749 -12.363 1.00 86.25 83 SER A O 1
ATOM 652 N N . LYS A 1 84 ? 9.949 3.081 -14.479 1.00 82.81 84 LYS A N 1
ATOM 653 C CA . LYS A 1 84 ? 11.331 2.6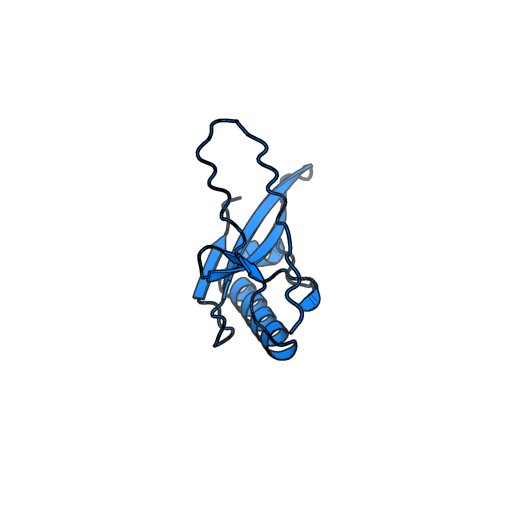89 -14.757 1.00 82.81 84 LYS A CA 1
ATOM 654 C C . LYS A 1 84 ? 11.782 3.240 -16.099 1.00 82.81 84 LYS A C 1
ATOM 656 O O . LYS A 1 84 ? 11.093 3.068 -17.100 1.00 82.81 84 LYS A O 1
ATOM 661 N N . THR A 1 85 ? 12.983 3.809 -16.140 1.00 79.19 85 THR A N 1
ATOM 662 C CA . THR A 1 85 ? 13.650 4.170 -17.396 1.00 79.19 85 THR A CA 1
ATOM 663 C C . THR A 1 85 ? 14.331 2.947 -18.016 1.00 79.19 85 THR A C 1
ATOM 665 O O . THR A 1 85 ? 15.164 2.302 -17.376 1.00 79.19 85 THR A O 1
ATOM 668 N N . VAL A 1 86 ? 14.005 2.647 -19.272 1.00 75.69 86 VAL A N 1
ATOM 669 C CA . VAL A 1 86 ? 14.632 1.611 -20.101 1.00 75.69 86 VAL A CA 1
ATOM 670 C C . VAL A 1 86 ? 15.407 2.291 -21.229 1.00 75.69 86 VAL A C 1
ATOM 672 O O . VAL A 1 86 ? 14.894 3.194 -21.890 1.00 75.69 86 VAL A O 1
ATOM 675 N N . ASP A 1 87 ? 16.672 1.897 -21.392 1.00 77.81 87 ASP A N 1
ATOM 676 C CA . ASP A 1 87 ? 17.599 2.395 -22.419 1.00 77.81 87 ASP A CA 1
ATOM 677 C C . ASP A 1 87 ? 17.720 3.930 -22.503 1.00 77.81 87 ASP A C 1
ATOM 679 O O . ASP A 1 87 ? 17.970 4.498 -23.558 1.00 77.81 87 ASP A O 1
ATOM 683 N N . GLY A 1 88 ? 17.557 4.618 -21.368 1.00 72.75 88 GLY A N 1
ATOM 684 C CA . GLY A 1 88 ? 17.744 6.069 -21.251 1.00 72.75 88 GLY A CA 1
ATOM 685 C C . GLY A 1 88 ? 16.613 6.935 -21.819 1.00 72.75 88 GLY A C 1
ATOM 686 O O . GLY A 1 88 ? 16.627 8.139 -21.575 1.00 72.75 88 GLY A O 1
ATOM 687 N N . GLU A 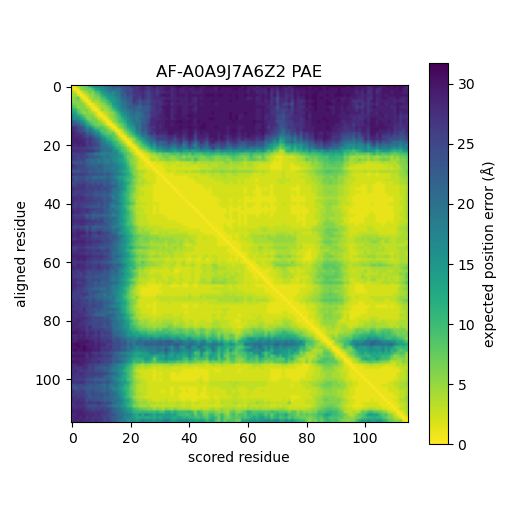1 89 ? 15.629 6.351 -22.510 1.00 61.50 89 GLU A N 1
ATOM 688 C CA . GLU A 1 89 ? 14.596 7.111 -23.235 1.00 61.50 89 GLU A CA 1
ATOM 689 C C . GLU A 1 89 ? 13.155 6.693 -22.906 1.00 61.50 89 GLU A C 1
ATOM 691 O O . GLU A 1 89 ? 12.248 7.520 -23.005 1.00 61.50 89 GLU A O 1
ATOM 696 N N . PHE A 1 90 ? 12.914 5.452 -22.466 1.00 60.47 90 PHE A N 1
ATOM 697 C CA . PHE A 1 90 ? 11.553 4.951 -22.259 1.00 60.47 90 PHE A CA 1
ATOM 698 C C . PHE A 1 90 ? 11.196 4.843 -20.782 1.00 60.47 90 PHE A C 1
ATOM 700 O O . PHE A 1 90 ? 11.686 3.961 -20.081 1.00 60.47 90 PHE A O 1
ATOM 707 N N . LEU A 1 91 ? 10.293 5.707 -20.316 1.00 67.12 91 LEU A N 1
ATOM 708 C CA . LEU A 1 91 ? 9.594 5.509 -19.048 1.00 67.12 91 LEU A CA 1
ATOM 709 C C . LEU A 1 91 ? 8.532 4.428 -19.253 1.00 67.12 91 LEU A C 1
ATOM 711 O O . LEU A 1 91 ? 7.484 4.668 -19.850 1.00 67.12 91 LEU A O 1
ATOM 715 N N . THR A 1 92 ? 8.824 3.220 -18.783 1.00 65.62 92 THR A N 1
ATOM 716 C CA . THR A 1 92 ? 7.797 2.188 -18.645 1.00 65.62 92 THR A CA 1
ATOM 717 C C . THR A 1 92 ? 7.032 2.498 -17.370 1.00 65.62 92 THR A C 1
ATOM 719 O O . THR A 1 92 ? 7.641 2.623 -16.306 1.00 65.62 92 THR A O 1
ATOM 722 N N . HIS A 1 93 ? 5.719 2.660 -17.492 1.00 66.50 93 HIS A N 1
ATOM 723 C CA . HIS A 1 93 ? 4.817 2.818 -16.360 1.00 66.50 93 HIS A CA 1
ATOM 724 C C . HIS A 1 93 ? 4.191 1.463 -16.051 1.00 66.50 93 HIS A C 1
ATOM 726 O O . HIS A 1 93 ? 3.663 0.802 -16.945 1.00 66.50 93 HIS A O 1
ATOM 732 N N . GLY A 1 94 ? 4.275 1.057 -14.795 1.00 69.88 94 GLY A N 1
ATOM 733 C CA . GLY A 1 94 ? 3.570 -0.095 -14.263 1.00 69.88 94 GLY A CA 1
ATOM 734 C C . GLY A 1 94 ? 2.823 0.342 -13.018 1.00 69.88 94 GLY A C 1
ATOM 735 O O . GLY A 1 94 ? 3.307 1.193 -12.280 1.00 69.88 94 GLY A O 1
ATOM 736 N N . ASP A 1 95 ? 1.664 -0.249 -12.771 1.00 80.62 95 ASP A N 1
ATOM 737 C CA . ASP A 1 95 ? 0.988 -0.083 -11.492 1.00 80.62 95 ASP A CA 1
ATOM 738 C C . ASP A 1 95 ? 1.233 -1.331 -10.650 1.00 80.62 95 ASP A C 1
ATOM 740 O O . ASP A 1 95 ? 1.287 -2.457 -11.157 1.00 80.62 95 ASP A O 1
ATOM 744 N N . MET A 1 96 ? 1.372 -1.145 -9.345 1.00 88.44 96 MET A N 1
ATOM 745 C CA . MET A 1 96 ? 1.285 -2.243 -8.397 1.00 88.44 96 MET A CA 1
ATOM 746 C C . MET A 1 96 ? 0.040 -2.052 -7.540 1.00 88.44 96 MET A C 1
ATOM 748 O O . MET A 1 96 ? -0.157 -1.019 -6.908 1.00 88.44 96 MET A O 1
ATOM 752 N N . LEU A 1 97 ? -0.826 -3.059 -7.540 1.00 92.00 97 LEU A N 1
ATOM 753 C CA . LEU A 1 97 ? -2.053 -3.071 -6.758 1.00 92.00 97 LEU A CA 1
ATOM 754 C C . LEU A 1 97 ? -1.830 -3.900 -5.501 1.00 92.00 97 LEU A C 1
ATOM 756 O O . LEU A 1 97 ? -1.557 -5.096 -5.603 1.00 92.00 97 LEU A O 1
ATOM 760 N N . VAL A 1 98 ? -2.014 -3.307 -4.328 1.00 95.44 98 VAL A N 1
ATOM 761 C CA . VAL A 1 98 ? -1.909 -4.021 -3.051 1.00 95.44 98 VAL A CA 1
ATOM 762 C C . VAL A 1 98 ? -3.268 -4.022 -2.369 1.00 95.44 98 VAL A C 1
ATOM 764 O O . VAL A 1 98 ? -3.900 -2.981 -2.217 1.00 95.44 98 VAL A O 1
ATOM 767 N N . VAL A 1 99 ? -3.747 -5.202 -1.986 1.00 96.88 99 VAL A N 1
ATOM 768 C CA . VAL A 1 99 ? -5.011 -5.388 -1.270 1.00 96.88 99 VAL A CA 1
ATOM 769 C C . VAL A 1 99 ? -4.718 -5.559 0.209 1.00 96.88 99 VAL A C 1
ATOM 771 O O . VAL A 1 99 ? -3.888 -6.386 0.594 1.00 96.88 99 VAL A O 1
ATOM 774 N N . VAL A 1 100 ? -5.431 -4.796 1.026 1.00 97.88 100 VAL A N 1
ATOM 775 C CA . VAL A 1 100 ? -5.240 -4.708 2.472 1.00 97.88 100 VAL A CA 1
ATOM 776 C C . VAL A 1 100 ? -6.518 -5.151 3.173 1.00 97.88 100 VAL A C 1
ATOM 778 O O . VAL A 1 100 ? -7.623 -4.821 2.740 1.00 97.88 100 VAL A O 1
ATOM 781 N N . ASP A 1 101 ? -6.385 -5.908 4.256 1.00 97.31 101 ASP A N 1
ATOM 782 C CA . ASP A 1 101 ? -7.516 -6.218 5.123 1.00 97.31 101 ASP A CA 1
ATOM 783 C C . ASP A 1 101 ? -7.867 -4.981 5.960 1.00 97.31 101 ASP A C 1
ATOM 785 O O . ASP A 1 101 ? -7.049 -4.459 6.716 1.00 97.31 101 ASP A O 1
ATOM 789 N N . GLU A 1 102 ? -9.102 -4.496 5.831 1.00 94.62 102 GLU A N 1
ATOM 790 C CA . GLU A 1 102 ? -9.544 -3.268 6.500 1.00 94.62 102 GLU A CA 1
ATOM 791 C C . GLU A 1 102 ? -9.535 -3.366 8.035 1.00 94.62 102 GLU A C 1
ATOM 793 O O . GLU A 1 102 ? -9.453 -2.345 8.714 1.00 94.62 102 GLU A O 1
ATOM 798 N N . LYS A 1 103 ? -9.624 -4.577 8.593 1.00 95.00 103 LYS A N 1
ATOM 799 C CA . LYS A 1 103 ? -9.705 -4.809 10.039 1.00 95.00 103 LYS A CA 1
ATOM 800 C C . LYS A 1 103 ? -8.342 -5.031 10.668 1.00 95.00 103 LYS A C 1
ATOM 802 O O . LYS A 1 103 ? -8.152 -4.615 11.806 1.00 95.00 103 LYS A O 1
ATOM 807 N N . THR A 1 104 ? -7.442 -5.722 9.973 1.00 97.25 104 THR A N 1
ATOM 808 C CA . THR A 1 104 ? -6.112 -6.058 10.504 1.00 97.25 104 THR A CA 1
ATOM 809 C C . THR A 1 104 ? -5.002 -5.174 9.960 1.00 97.25 104 THR A C 1
ATOM 811 O O . THR A 1 104 ? -3.899 -5.228 10.488 1.00 97.25 104 THR A O 1
ATOM 814 N N . GLN A 1 105 ? -5.272 -4.388 8.911 1.00 97.50 105 GLN A N 1
ATOM 815 C CA . GLN A 1 105 ? -4.290 -3.561 8.203 1.00 97.50 105 GLN A CA 1
ATOM 816 C C . GLN A 1 105 ? -3.153 -4.379 7.562 1.00 97.50 105 GLN A C 1
ATOM 818 O O . GLN A 1 105 ? -2.135 -3.829 7.142 1.00 97.50 105 GLN A O 1
ATOM 823 N N . GLU A 1 106 ? -3.328 -5.696 7.453 1.00 98.00 106 GLU A N 1
ATOM 824 C CA . GLU A 1 106 ? -2.351 -6.605 6.861 1.00 98.00 106 GLU A CA 1
ATOM 825 C C . GLU A 1 106 ? -2.541 -6.712 5.349 1.00 98.00 106 GLU A C 1
ATOM 827 O O . GLU A 1 106 ? -3.658 -6.627 4.828 1.00 98.00 106 GLU A O 1
ATOM 832 N N . VAL A 1 107 ? -1.439 -6.941 4.636 1.00 97.31 107 VAL A N 1
ATOM 833 C CA . VAL A 1 107 ? -1.488 -7.193 3.196 1.00 97.31 107 VAL A CA 1
ATOM 834 C C . VAL A 1 107 ? -2.052 -8.589 2.950 1.00 97.31 107 VAL A C 1
ATOM 836 O O . VAL A 1 107 ? -1.521 -9.589 3.425 1.00 97.31 107 VAL A O 1
ATOM 839 N N . VAL A 1 108 ? -3.134 -8.660 2.177 1.00 96.94 108 VAL A N 1
ATOM 840 C CA . VAL A 1 108 ? -3.766 -9.927 1.784 1.00 96.94 108 VAL A CA 1
ATOM 841 C C . VAL A 1 108 ? -3.122 -10.472 0.514 1.00 96.94 108 VAL A C 1
ATOM 843 O O . VAL A 1 108 ? -2.962 -11.682 0.361 1.00 96.94 108 VAL A O 1
ATOM 846 N N . ARG A 1 109 ? -2.820 -9.581 -0.436 1.00 94.75 109 ARG A N 1
ATOM 847 C CA . ARG A 1 109 ? -2.304 -9.928 -1.765 1.00 94.75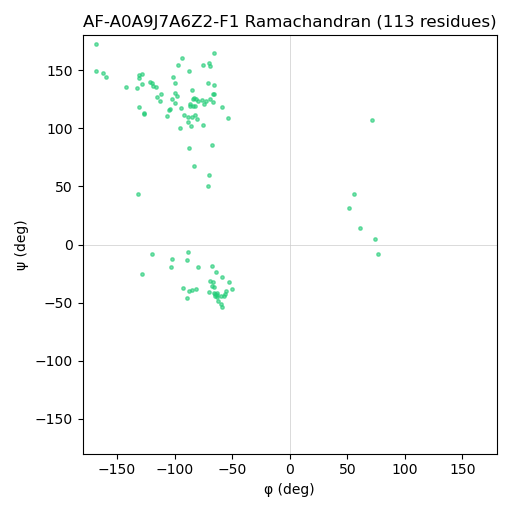 109 ARG A CA 1
ATOM 848 C C . ARG A 1 109 ? -1.788 -8.691 -2.488 1.00 94.75 109 ARG A C 1
ATOM 850 O O . ARG A 1 109 ? -2.354 -7.609 -2.341 1.00 94.75 109 ARG A O 1
ATOM 857 N N . ALA A 1 110 ? -0.787 -8.881 -3.335 1.00 92.62 110 ALA A N 1
ATOM 858 C CA . ALA A 1 110 ? -0.249 -7.843 -4.196 1.00 92.62 110 ALA A CA 1
ATOM 859 C C . ALA A 1 110 ? -0.122 -8.332 -5.644 1.00 92.62 110 ALA A C 1
ATOM 861 O O . ALA A 1 110 ? 0.194 -9.493 -5.909 1.00 92.62 110 ALA A O 1
ATOM 862 N N . TYR A 1 111 ? -0.383 -7.433 -6.587 1.00 87.38 111 TYR A N 1
ATOM 863 C CA . TYR A 1 111 ? -0.314 -7.683 -8.019 1.00 87.38 111 TYR A CA 1
ATOM 864 C C . TYR A 1 111 ? 0.595 -6.641 -8.658 1.00 87.38 111 TYR A C 1
ATOM 866 O O . TYR A 1 111 ? 0.250 -5.463 -8.699 1.00 87.38 111 TYR A O 1
ATOM 874 N N . GLY A 1 112 ? 1.744 -7.074 -9.172 1.00 78.06 112 GLY A N 1
ATOM 875 C CA . GLY A 1 112 ? 2.557 -6.250 -10.063 1.00 78.06 112 GLY A CA 1
ATOM 876 C C . GLY A 1 112 ? 2.063 -6.389 -11.499 1.00 78.06 112 GLY A C 1
ATOM 877 O O . GLY A 1 112 ? 1.839 -7.509 -11.972 1.00 78.06 112 GLY A O 1
ATOM 878 N N . VAL A 1 113 ? 1.891 -5.275 -12.204 1.00 66.62 113 VAL A N 1
ATOM 879 C CA . VAL A 1 113 ? 1.736 -5.306 -13.662 1.00 66.62 113 VAL A CA 1
ATOM 880 C C . VAL A 1 113 ? 3.092 -5.666 -14.282 1.00 66.62 113 VAL A C 1
ATOM 882 O O . VAL A 1 113 ? 4.139 -5.227 -13.811 1.00 66.62 113 VAL A O 1
ATOM 885 N N . LYS A 1 114 ? 3.093 -6.513 -15.319 1.00 64.56 114 LYS A N 1
ATOM 886 C CA . LYS A 1 114 ? 4.332 -6.854 -16.034 1.00 64.56 114 LYS A CA 1
ATOM 887 C C . LYS A 1 114 ? 4.858 -5.620 -16.774 1.00 64.56 114 LYS A C 1
ATOM 889 O O . LYS A 1 114 ? 4.092 -5.003 -17.510 1.00 64.56 114 LYS A O 1
ATOM 894 N N . TRP A 1 115 ? 6.143 -5.331 -16.577 1.00 62.62 115 TRP A N 1
ATOM 895 C CA . TRP A 1 115 ? 6.925 -4.341 -17.322 1.00 62.62 115 TRP A CA 1
ATOM 896 C C . TRP A 1 115 ? 7.103 -4.728 -18.791 1.00 62.62 115 TRP A C 1
ATOM 898 O O . TRP A 1 115 ? 7.263 -5.944 -19.061 1.00 62.62 115 TRP A O 1
#

Nearest PDB structures (foldseek):
  2mta-assembly1_H-2  TM=5.215E-01  e=6.984E+00  Paracoccus denitrificans

Solvent-accessible surface area (backbone atoms only — not comparable to full-atom values): 7161 Å² total; per-residue (Å²): 143,82,86,82,87,81,84,82,84,82,83,84,84,80,88,81,98,67,95,72,76,72,76,58,76,75,45,70,49,89,57,55,74,68,50,38,45,49,25,40,52,39,47,49,51,47,36,49,73,78,35,49,84,54,45,82,34,33,68,65,86,64,57,52,88,78,53,64,47,32,19,42,89,91,38,32,31,37,72,35,62,24,50,44,76,46,96,89,75,41,74,48,75,32,51,34,42,37,32,36,39,82,87,78,32,41,70,75,49,74,46,74,51,84,126

Mean predicted aligned error: 10.8 Å